Protein AF-A0A7D9L6D3-F1 (afdb_monomer)

Secondary structure (DSSP, 8-state):
--HHHHHHHHHHHHHHHHHHHHHHHHHHHHHHHHHHHHHHHHHHHHHHHHHS--------B-TTS-B-HHHHHHHHHHHHHHHHHHT--HHHHHHHHHHHHHHHHHHHHHHT-

Sequence (113 aa):
MNWRKEEHTTRESENELEKMNWRKEEHTTKRICSENELEKRKAYDERIREVEHGSFSPLVFSTAGGMGATANVVYTRIASLIAEKHGKPYSKTINWLRCRLSFSLLRSAIICL

Mean predicted aligned error: 8.06 Å

Radius of gyration: 20.48 Å; Cα contacts (8 Å, |Δi|>4): 75; chains: 1; bounding box: 58×42×46 Å

Organism: Paramuricea clavata (NCBI:txid317549)

Solvent-accessible surface area (backbone atoms only — not comparable to full-atom values): 6288 Å² total; per-residue (Å²): 146,54,67,76,59,52,55,52,53,51,53,52,52,50,53,50,52,50,53,51,50,54,51,52,52,52,56,50,52,56,50,53,30,50,51,51,37,51,52,50,43,72,72,42,36,63,60,36,38,75,73,66,72,47,87,79,78,58,70,38,70,47,78,90,56,46,65,17,74,61,27,46,54,54,51,54,52,51,24,47,55,51,11,64,75,67,78,43,62,48,72,59,38,41,49,52,53,51,54,54,48,42,53,50,43,44,52,49,63,62,70,76,112

pLDDT: mean 87.18, std 11.62, range [49.31, 97.69]

Foldseek 3Di:
DCVVVVVVVVVVVVVVVVVVVVVVVVVVLQVVQVVVQVVCCVVPQVVCCPPVVDGDQDWDADLQLDTYPSNVVVLLVVLVVVCVVVVHDSVVSSVVVSVVVNVVSPVVVVVVD

Structure (mmCIF, N/CA/C/O backbone):
data_AF-A0A7D9L6D3-F1
#
_entry.id   AF-A0A7D9L6D3-F1
#
loop_
_atom_site.group_PDB
_atom_site.id
_atom_site.type_symbol
_atom_site.label_atom_id
_atom_site.label_alt_id
_atom_site.label_comp_id
_atom_site.label_asym_id
_atom_site.label_entity_id
_atom_site.label_seq_id
_atom_site.pdbx_PDB_ins_code
_atom_site.Cartn_x
_atom_site.Cartn_y
_atom_site.Cartn_z
_atom_site.occupancy
_atom_site.B_iso_or_equiv
_atom_site.auth_seq_id
_atom_site.auth_comp_id
_atom_site.auth_asym_id
_atom_site.auth_atom_id
_atom_site.pdbx_PDB_model_num
ATOM 1 N N . MET A 1 1 ? 41.070 26.787 25.431 1.00 50.91 1 MET A N 1
ATOM 2 C CA . MET A 1 1 ? 39.717 27.023 25.987 1.00 50.91 1 MET A CA 1
ATOM 3 C C . MET A 1 1 ? 38.708 27.130 24.835 1.00 50.91 1 MET A C 1
ATOM 5 O O . MET A 1 1 ? 38.050 28.148 24.698 1.00 50.91 1 MET A O 1
ATOM 9 N N . ASN A 1 2 ? 38.641 26.104 23.968 1.00 59.19 2 ASN A N 1
ATOM 10 C CA . ASN A 1 2 ? 37.812 26.119 22.745 1.00 59.19 2 ASN A CA 1
ATOM 11 C C . ASN A 1 2 ? 37.116 24.775 22.431 1.00 59.19 2 ASN A C 1
ATOM 13 O O . ASN A 1 2 ? 36.127 24.762 21.709 1.00 59.19 2 ASN A O 1
ATOM 17 N N . TRP A 1 3 ? 37.541 23.678 23.071 1.00 49.31 3 TRP A N 1
ATOM 18 C CA . TRP A 1 3 ? 36.996 22.324 22.895 1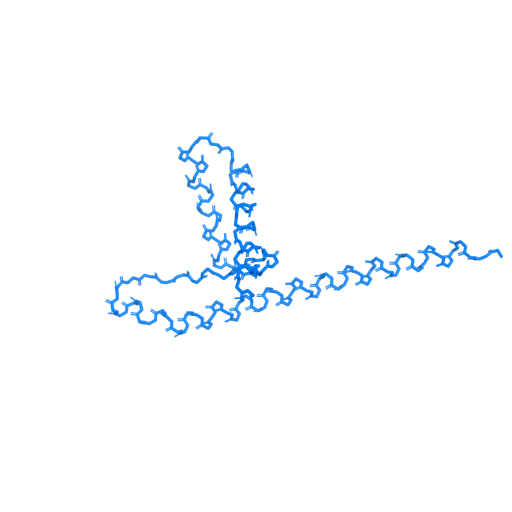.00 49.31 3 TRP A CA 1
ATOM 19 C C . TRP A 1 3 ? 35.467 22.226 23.027 1.00 49.31 3 TRP A C 1
ATOM 21 O O . TRP A 1 3 ? 34.809 21.598 22.210 1.00 49.31 3 TRP A O 1
ATOM 31 N N . ARG A 1 4 ? 34.868 22.933 23.996 1.00 55.78 4 ARG A N 1
ATOM 32 C CA . ARG A 1 4 ? 33.409 22.910 24.221 1.00 55.78 4 ARG A CA 1
ATOM 33 C C . ARG A 1 4 ? 32.599 23.605 23.112 1.00 55.78 4 ARG A C 1
ATOM 35 O O . ARG A 1 4 ? 31.430 23.282 22.934 1.00 55.78 4 ARG A O 1
ATOM 42 N N . LYS A 1 5 ? 33.186 24.565 22.383 1.00 63.50 5 LYS A N 1
ATOM 43 C CA . LYS A 1 5 ? 32.528 25.199 21.223 1.00 63.50 5 LYS A CA 1
ATOM 44 C C . LYS A 1 5 ? 32.641 24.317 19.978 1.00 63.50 5 LYS A C 1
ATOM 46 O O . LYS A 1 5 ? 31.671 24.205 19.232 1.00 63.50 5 LYS A O 1
ATOM 51 N N . GLU A 1 6 ? 33.783 23.657 19.795 1.00 61.50 6 GLU A N 1
ATOM 52 C CA . GLU A 1 6 ? 34.004 22.692 18.710 1.00 61.50 6 GLU A CA 1
ATOM 53 C C . GLU A 1 6 ? 33.057 21.487 18.832 1.00 61.50 6 GLU A C 1
ATOM 55 O O . GLU A 1 6 ? 32.380 21.175 17.860 1.00 61.50 6 GLU A O 1
ATOM 60 N N . GLU A 1 7 ? 32.880 20.914 20.030 1.00 63.12 7 GLU A N 1
ATOM 61 C CA . GLU A 1 7 ? 31.934 19.808 20.289 1.00 63.12 7 GLU A CA 1
ATOM 62 C C . GLU A 1 7 ? 30.459 20.160 20.023 1.00 63.12 7 GLU A C 1
ATOM 64 O O . GLU A 1 7 ? 29.670 19.315 19.597 1.00 63.12 7 GLU A O 1
ATOM 69 N N . HIS A 1 8 ? 30.055 21.406 20.292 1.00 58.97 8 HIS A N 1
ATOM 70 C CA . HIS A 1 8 ? 28.701 21.870 19.975 1.00 58.97 8 HIS A CA 1
ATOM 71 C C . HIS A 1 8 ? 28.500 22.005 18.465 1.00 58.97 8 HIS A C 1
ATOM 73 O O . HIS A 1 8 ? 27.473 21.585 17.941 1.00 58.97 8 HIS A O 1
ATOM 79 N N . THR A 1 9 ? 29.511 22.521 17.767 1.00 69.50 9 THR A N 1
ATOM 80 C CA . THR A 1 9 ? 29.466 22.721 16.314 1.00 69.50 9 THR A CA 1
ATOM 81 C C . THR A 1 9 ? 29.478 21.380 15.571 1.00 69.50 9 THR A C 1
ATOM 83 O O . THR A 1 9 ? 28.768 21.223 14.580 1.00 69.50 9 THR A O 1
ATOM 86 N N . THR A 1 10 ? 30.229 20.384 16.063 1.00 70.44 10 THR A N 1
ATOM 87 C CA . THR A 1 10 ? 30.240 19.024 15.496 1.00 70.44 10 THR A CA 1
ATOM 88 C C . THR A 1 10 ? 28.919 18.294 15.720 1.00 70.44 10 THR A C 1
ATOM 90 O O . THR A 1 10 ? 28.425 17.643 14.809 1.00 70.44 10 THR A O 1
ATOM 93 N N . ARG A 1 11 ? 28.283 18.449 16.889 1.00 68.88 11 ARG A N 1
ATOM 94 C CA . ARG A 1 11 ? 26.956 17.859 17.146 1.00 68.88 11 ARG A CA 1
ATOM 95 C C . ARG A 1 11 ? 25.852 18.494 16.307 1.00 68.88 11 ARG A C 1
ATOM 97 O O . ARG A 1 11 ? 24.900 17.820 15.919 1.00 68.88 11 ARG A O 1
ATOM 104 N N . GLU A 1 12 ? 25.935 19.795 16.048 1.00 76.19 12 GLU A N 1
ATOM 105 C CA . GLU A 1 12 ? 24.985 20.486 15.174 1.00 76.19 12 GLU A CA 1
ATOM 106 C C . GLU A 1 12 ? 25.145 20.038 13.718 1.00 76.19 12 GLU A C 1
ATOM 108 O O . GLU A 1 12 ? 24.145 19.739 13.066 1.00 76.19 12 GLU A O 1
ATOM 113 N N . SER A 1 13 ? 26.379 19.900 13.224 1.00 74.94 13 SER A N 1
ATOM 114 C 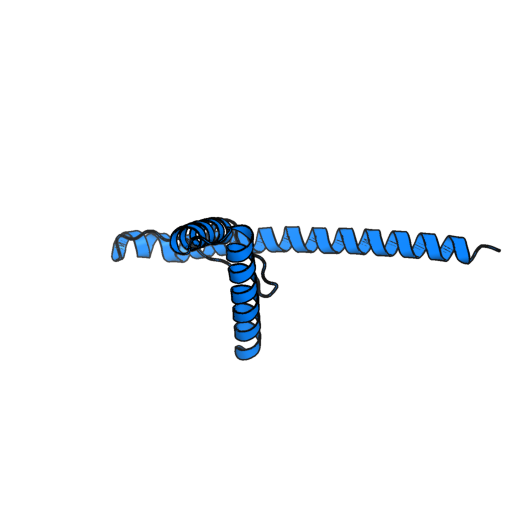CA . SER A 1 13 ? 26.620 19.414 11.862 1.00 74.94 13 SER A CA 1
ATOM 115 C C . SER A 1 13 ? 26.227 17.943 11.675 1.00 74.94 13 SER A C 1
ATOM 117 O O . SER A 1 13 ? 25.647 17.610 10.643 1.00 74.94 13 SER A O 1
ATOM 119 N N . GLU A 1 14 ? 26.452 17.080 12.670 1.00 79.75 14 GLU A N 1
ATOM 120 C CA . GLU A 1 14 ? 25.990 15.683 12.672 1.00 79.75 14 GLU A CA 1
ATOM 121 C C . GLU A 1 14 ? 24.460 15.588 12.580 1.00 79.75 14 GLU A C 1
ATOM 123 O O . GLU A 1 14 ? 23.942 14.887 11.713 1.00 79.75 14 GLU A O 1
ATOM 128 N N . ASN A 1 15 ? 23.726 16.360 13.389 1.00 83.75 15 ASN A N 1
ATOM 129 C CA . ASN A 1 15 ? 22.260 16.389 13.341 1.00 83.75 15 ASN A CA 1
ATOM 130 C C . ASN A 1 15 ? 21.721 16.886 11.988 1.00 83.75 15 ASN A C 1
ATOM 132 O O . ASN A 1 15 ? 20.708 16.384 11.497 1.00 83.75 15 ASN A O 1
ATOM 136 N N . GLU A 1 16 ? 22.361 17.885 11.374 1.00 83.69 16 GLU A N 1
ATOM 137 C CA . GLU A 1 16 ? 21.956 18.383 10.053 1.00 83.69 16 GLU A CA 1
ATOM 138 C C . GLU A 1 16 ? 22.244 17.363 8.943 1.00 83.69 16 GLU A C 1
ATOM 140 O O . GLU A 1 16 ? 21.402 17.157 8.063 1.00 83.69 16 GLU A O 1
ATOM 145 N N . LEU A 1 17 ? 23.382 16.664 9.009 1.00 80.31 17 LEU A N 1
ATOM 146 C CA . LEU A 1 17 ? 23.703 15.562 8.099 1.00 80.31 17 LEU A CA 1
ATOM 147 C C . LEU A 1 17 ? 22.708 14.409 8.243 1.00 80.31 17 LEU A C 1
ATOM 149 O O . LEU A 1 17 ? 22.208 13.913 7.233 1.00 80.31 17 LEU A O 1
ATOM 153 N N . GLU A 1 18 ? 22.357 14.021 9.470 1.00 79.31 18 GLU A N 1
ATOM 154 C CA . GLU A 1 18 ? 21.331 13.008 9.721 1.00 79.31 18 GLU A CA 1
ATOM 155 C C . GLU A 1 18 ? 19.982 13.432 9.135 1.00 79.31 18 GLU A C 1
ATOM 157 O O . GLU A 1 18 ? 19.372 12.669 8.384 1.00 79.31 18 GLU A O 1
ATOM 162 N N . LYS A 1 19 ? 19.531 14.670 9.383 1.00 79.62 19 LYS A N 1
ATOM 163 C CA . LYS A 1 19 ? 18.289 15.204 8.794 1.00 79.62 19 LYS A CA 1
ATOM 164 C C . LYS A 1 19 ? 18.315 15.183 7.265 1.00 79.62 19 LYS A C 1
ATOM 166 O O . LYS A 1 19 ? 17.302 14.853 6.642 1.00 79.62 19 LYS A O 1
ATOM 171 N N . MET A 1 20 ? 19.443 15.540 6.649 1.00 75.38 20 MET A N 1
ATOM 172 C CA . MET A 1 20 ? 19.614 15.474 5.195 1.00 75.38 20 MET A CA 1
ATOM 173 C C . MET A 1 20 ? 19.549 14.034 4.681 1.00 75.38 20 MET A C 1
ATOM 175 O O . MET A 1 20 ? 18.911 13.785 3.655 1.00 75.38 20 MET A O 1
ATOM 179 N N . ASN A 1 21 ? 20.160 13.088 5.395 1.00 83.75 21 ASN A N 1
ATOM 180 C CA . ASN A 1 21 ? 20.189 11.684 5.003 1.00 83.75 21 ASN A CA 1
ATOM 181 C C . ASN A 1 21 ? 18.794 11.048 5.100 1.00 83.75 21 ASN A C 1
ATOM 183 O O . ASN A 1 21 ? 18.318 10.465 4.126 1.00 83.75 21 ASN A O 1
ATOM 187 N N . TRP A 1 22 ? 18.080 11.288 6.205 1.00 73.88 22 TRP A N 1
ATOM 188 C CA . TRP A 1 22 ? 16.683 10.879 6.379 1.00 73.88 22 TRP A CA 1
ATOM 189 C C . TRP A 1 22 ? 15.772 11.450 5.288 1.00 73.88 22 TRP A C 1
ATOM 191 O O . TRP A 1 22 ? 14.973 10.727 4.691 1.00 73.88 22 TRP A O 1
ATOM 201 N N . ARG A 1 23 ? 15.918 12.743 4.961 1.00 73.75 23 ARG A N 1
ATOM 202 C CA . ARG A 1 23 ? 15.142 13.378 3.884 1.00 73.75 23 ARG A CA 1
ATOM 203 C C . ARG A 1 23 ? 15.426 12.719 2.534 1.00 73.75 23 ARG A C 1
ATOM 205 O O . ARG A 1 23 ? 14.499 12.450 1.770 1.00 73.75 23 ARG A O 1
ATOM 212 N N . LYS A 1 24 ? 16.694 12.437 2.230 1.00 73.31 24 LYS A N 1
ATOM 213 C CA . LYS A 1 24 ? 17.093 11.758 0.991 1.00 73.31 24 LYS A CA 1
ATOM 214 C C . LYS A 1 24 ? 16.491 10.353 0.907 1.00 73.31 24 LYS A C 1
ATOM 216 O O . LYS A 1 24 ? 15.972 9.981 -0.147 1.00 73.31 24 LYS A O 1
ATOM 221 N N . GLU A 1 25 ? 16.496 9.601 2.002 1.00 71.88 25 GLU A N 1
ATOM 222 C CA . GLU A 1 25 ? 15.915 8.258 2.079 1.00 71.88 25 GLU A CA 1
ATOM 223 C C . GLU A 1 25 ? 14.387 8.264 1.896 1.00 71.88 25 GLU A C 1
ATOM 225 O O . GLU A 1 25 ? 13.843 7.453 1.138 1.00 71.88 25 GLU A O 1
ATOM 230 N N . GLU A 1 26 ? 13.687 9.245 2.476 1.00 72.25 26 GLU A N 1
ATOM 231 C CA . GLU A 1 26 ? 12.241 9.417 2.291 1.00 72.25 26 GLU A CA 1
ATOM 232 C C . GLU A 1 26 ? 11.882 9.708 0.823 1.00 72.25 26 GLU A C 1
ATOM 234 O O . GLU A 1 26 ? 10.988 9.073 0.251 1.00 72.25 26 GLU A O 1
ATOM 239 N N . HIS A 1 27 ? 12.598 10.639 0.182 1.00 76.56 27 HIS A N 1
ATOM 240 C CA . HIS A 1 27 ? 12.403 10.957 -1.237 1.00 76.56 27 HIS A CA 1
ATOM 241 C C . HIS A 1 27 ? 12.677 9.750 -2.137 1.00 76.56 27 HIS A C 1
ATOM 243 O O . HIS A 1 27 ? 11.928 9.495 -3.084 1.00 76.56 27 HIS A O 1
ATOM 249 N N . THR A 1 28 ? 13.719 8.985 -1.819 1.00 81.50 28 THR A N 1
ATOM 250 C CA . THR A 1 28 ? 14.087 7.782 -2.570 1.00 81.50 28 THR A CA 1
ATOM 251 C C . THR A 1 28 ? 13.000 6.713 -2.441 1.00 81.50 28 THR A C 1
ATOM 253 O O . THR A 1 28 ? 12.572 6.149 -3.447 1.00 81.50 28 THR A O 1
ATOM 256 N N . THR A 1 29 ? 12.462 6.512 -1.235 1.00 82.81 29 THR A N 1
ATOM 257 C CA . THR A 1 29 ? 11.389 5.541 -0.967 1.00 82.81 29 THR A CA 1
ATOM 258 C C . THR A 1 29 ? 10.104 5.881 -1.719 1.00 82.81 29 THR A C 1
ATOM 260 O O . THR A 1 29 ? 9.502 5.004 -2.340 1.00 82.81 29 THR A O 1
ATOM 263 N N . LYS A 1 30 ? 9.690 7.157 -1.718 1.00 86.31 30 LYS A N 1
ATOM 264 C CA . LYS A 1 30 ? 8.513 7.611 -2.482 1.00 86.31 30 LYS A CA 1
ATOM 265 C C . LYS A 1 30 ? 8.674 7.337 -3.976 1.00 86.31 30 LYS A C 1
ATOM 267 O O . LYS A 1 30 ? 7.728 6.886 -4.621 1.00 86.31 30 LYS A O 1
ATOM 272 N N . ARG A 1 31 ? 9.874 7.581 -4.512 1.00 89.94 31 ARG A N 1
ATOM 273 C CA . ARG A 1 31 ? 10.194 7.367 -5.927 1.00 89.94 31 ARG A CA 1
ATOM 274 C C . ARG A 1 31 ? 10.107 5.887 -6.306 1.00 89.94 31 ARG A C 1
ATOM 276 O O . ARG A 1 31 ? 9.350 5.559 -7.212 1.00 89.94 31 ARG A O 1
ATOM 283 N N . ILE A 1 32 ? 10.771 5.013 -5.544 1.00 92.44 32 ILE A N 1
ATOM 284 C CA . ILE A 1 32 ? 10.743 3.552 -5.747 1.00 92.44 32 ILE A CA 1
ATOM 285 C C . ILE A 1 32 ? 9.308 3.024 -5.689 1.00 92.44 32 ILE A C 1
ATOM 287 O O . ILE A 1 32 ? 8.887 2.220 -6.516 1.00 92.44 32 ILE A O 1
ATOM 291 N N . CYS A 1 33 ? 8.528 3.489 -4.713 1.00 92.81 33 CYS A N 1
ATOM 292 C CA . CYS A 1 33 ? 7.159 3.027 -4.555 1.00 92.81 33 CYS A CA 1
ATOM 293 C C . CYS A 1 33 ? 6.274 3.419 -5.749 1.00 92.81 33 CYS A C 1
ATOM 295 O O . CYS A 1 33 ? 5.497 2.601 -6.236 1.00 92.81 33 CYS A O 1
ATOM 297 N N . SER A 1 34 ? 6.439 4.642 -6.261 1.00 93.50 34 SER A N 1
ATOM 298 C CA . SER A 1 34 ? 5.749 5.124 -7.463 1.00 93.50 34 SER A CA 1
ATOM 299 C C . SER A 1 34 ? 6.125 4.318 -8.713 1.00 93.50 34 SER A C 1
ATOM 301 O O . SER A 1 34 ? 5.252 3.915 -9.484 1.00 93.50 34 SER A O 1
ATOM 303 N N . GLU A 1 35 ? 7.417 4.031 -8.892 1.00 95.06 35 GLU A N 1
ATOM 304 C CA . GLU A 1 35 ? 7.920 3.205 -9.996 1.00 95.06 35 GLU A CA 1
ATOM 305 C C . GLU A 1 35 ? 7.315 1.795 -9.947 1.00 95.06 35 GLU A C 1
ATOM 307 O O . GLU A 1 35 ? 6.744 1.335 -10.937 1.00 95.06 35 GLU A O 1
ATOM 312 N N . ASN A 1 36 ? 7.321 1.162 -8.771 1.00 95.31 36 ASN A N 1
ATOM 313 C CA . ASN A 1 36 ? 6.728 -0.158 -8.557 1.00 95.31 36 ASN A CA 1
ATOM 314 C C . ASN A 1 36 ? 5.202 -0.166 -8.763 1.00 95.31 36 ASN A C 1
ATOM 316 O O . ASN A 1 36 ? 4.653 -1.139 -9.280 1.00 95.31 36 ASN A O 1
ATOM 320 N N . GLU A 1 37 ? 4.486 0.890 -8.357 1.00 95.81 37 GLU A N 1
ATOM 321 C CA . GLU A 1 37 ? 3.047 1.019 -8.631 1.00 95.81 37 GLU A CA 1
ATOM 322 C C . GLU A 1 37 ? 2.777 1.091 -10.141 1.00 95.81 37 GLU A C 1
ATOM 324 O O . GLU A 1 37 ? 1.829 0.474 -10.632 1.00 95.81 37 GLU A O 1
ATOM 329 N N . LEU A 1 38 ? 3.596 1.834 -10.892 1.00 95.88 38 LEU A N 1
ATOM 330 C CA . LEU A 1 38 ? 3.466 1.946 -12.343 1.00 95.88 38 LEU A CA 1
ATOM 331 C C . LEU A 1 38 ? 3.788 0.625 -13.047 1.00 95.88 38 LEU A C 1
ATOM 333 O O . LEU A 1 38 ? 3.041 0.218 -13.934 1.00 95.88 38 LEU A O 1
ATOM 337 N N . GLU A 1 39 ? 4.865 -0.047 -12.648 1.00 96.94 39 GLU A N 1
ATOM 338 C CA . GLU A 1 39 ? 5.262 -1.343 -13.199 1.00 96.94 39 GLU A CA 1
ATOM 339 C C . GLU A 1 39 ? 4.161 -2.390 -12.997 1.00 96.94 39 GLU A C 1
ATOM 341 O O . GLU A 1 39 ? 3.721 -3.025 -13.956 1.00 96.94 39 GLU A O 1
ATOM 346 N N . LYS A 1 40 ? 3.630 -2.506 -11.773 1.00 96.19 40 LYS A N 1
ATOM 347 C CA . LYS A 1 40 ? 2.529 -3.434 -11.473 1.00 96.19 40 LYS A CA 1
ATOM 348 C C . LYS A 1 40 ? 1.277 -3.104 -12.278 1.00 96.19 40 LYS A C 1
ATOM 350 O O . LYS A 1 40 ? 0.616 -4.007 -12.772 1.00 96.19 40 LYS A O 1
ATOM 355 N N . ARG A 1 41 ? 0.945 -1.824 -12.440 1.00 96.00 41 ARG A N 1
ATOM 356 C CA . ARG A 1 41 ? -0.205 -1.418 -13.256 1.00 96.00 41 ARG A CA 1
ATOM 357 C C . ARG A 1 41 ? -0.021 -1.832 -14.714 1.00 96.00 41 ARG A C 1
ATOM 359 O O . ARG A 1 41 ? -0.905 -2.464 -15.267 1.00 96.00 41 ARG A O 1
ATOM 366 N N . LYS A 1 42 ? 1.148 -1.572 -15.304 1.00 96.50 42 LYS A N 1
ATOM 367 C CA . LYS A 1 42 ? 1.459 -2.004 -16.677 1.00 96.50 42 LYS A CA 1
ATOM 368 C C . LYS A 1 42 ? 1.378 -3.523 -16.845 1.00 96.50 42 LYS A C 1
ATOM 370 O O . LYS A 1 42 ? 0.929 -3.982 -17.884 1.00 96.50 42 LYS A O 1
ATOM 375 N N . ALA A 1 43 ? 1.801 -4.284 -15.837 1.00 96.38 43 ALA A N 1
ATOM 376 C CA . ALA A 1 43 ? 1.811 -5.742 -15.895 1.00 96.38 43 ALA A CA 1
ATOM 377 C C . ALA A 1 43 ? 0.421 -6.380 -15.722 1.00 96.38 43 ALA A C 1
ATOM 379 O O . ALA A 1 43 ? 0.141 -7.399 -16.348 1.00 96.38 43 ALA A O 1
ATOM 380 N N . TYR A 1 44 ? -0.433 -5.821 -14.857 1.00 96.56 44 TYR A N 1
ATOM 381 C CA . TYR A 1 44 ? -1.652 -6.509 -14.409 1.00 96.56 44 TYR A CA 1
ATOM 382 C C . TYR A 1 44 ? -2.962 -5.831 -14.818 1.00 96.56 44 TYR A C 1
ATOM 384 O O . TYR A 1 44 ? -3.969 -6.525 -14.936 1.00 96.56 44 TYR A O 1
ATOM 392 N N . ASP A 1 45 ? -2.977 -4.514 -15.032 1.00 95.81 45 ASP A N 1
ATOM 393 C CA . ASP A 1 45 ? -4.221 -3.745 -15.181 1.00 95.81 45 ASP A CA 1
ATOM 394 C C . ASP A 1 45 ? -5.020 -4.168 -16.421 1.00 95.81 45 ASP A C 1
ATOM 396 O O . ASP A 1 45 ? -6.207 -4.466 -16.313 1.00 95.81 45 ASP A O 1
ATOM 400 N N . GLU A 1 46 ? -4.356 -4.308 -17.575 1.00 96.62 46 GLU A N 1
ATOM 401 C CA . GLU A 1 46 ? -4.998 -4.760 -18.817 1.00 96.62 46 GLU A CA 1
ATOM 402 C C . GLU A 1 46 ? -5.613 -6.153 -18.650 1.00 96.62 46 GLU A C 1
ATOM 404 O O . GLU A 1 46 ? -6.807 -6.343 -18.867 1.00 96.62 46 GLU A O 1
ATOM 409 N N . ARG A 1 47 ? -4.830 -7.127 -18.176 1.00 97.19 47 ARG A N 1
ATOM 410 C CA . ARG A 1 47 ? -5.299 -8.507 -18.004 1.00 97.19 47 ARG A CA 1
ATOM 411 C C . ARG A 1 47 ? -6.470 -8.601 -17.022 1.00 97.19 47 ARG A C 1
ATOM 413 O O . ARG A 1 47 ? -7.397 -9.367 -17.265 1.00 97.19 47 ARG A O 1
ATOM 420 N N . ILE A 1 48 ? -6.441 -7.851 -15.919 1.00 97.06 48 ILE A N 1
ATOM 421 C CA . ILE A 1 48 ? -7.537 -7.839 -14.935 1.00 97.06 48 ILE A CA 1
ATOM 422 C C . ILE A 1 48 ? -8.797 -7.216 -15.545 1.00 97.06 48 ILE A C 1
ATOM 424 O O . ILE A 1 48 ? -9.895 -7.742 -15.366 1.00 97.06 48 ILE A O 1
ATOM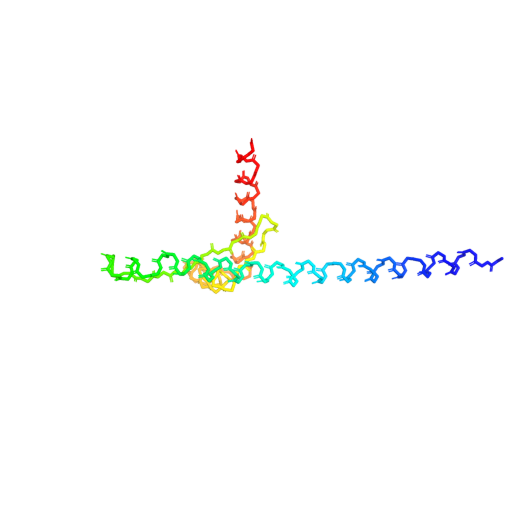 428 N N . ARG A 1 49 ? -8.651 -6.132 -16.310 1.00 96.81 49 ARG A N 1
ATOM 429 C CA . ARG A 1 49 ? -9.782 -5.461 -16.952 1.00 96.81 49 ARG A CA 1
ATOM 430 C C . ARG A 1 49 ? -10.430 -6.318 -18.042 1.00 96.81 49 ARG A C 1
ATOM 432 O O . ARG A 1 49 ? -11.655 -6.408 -18.092 1.00 96.81 49 ARG A O 1
ATOM 439 N N . GLU A 1 50 ? -9.629 -6.950 -18.896 1.00 97.12 50 GLU A N 1
ATOM 440 C CA . GLU A 1 50 ? -10.140 -7.704 -20.047 1.00 97.12 50 GLU A CA 1
ATOM 441 C C . GLU A 1 50 ? -10.657 -9.099 -19.671 1.00 97.12 50 GLU A C 1
ATOM 443 O O . GLU A 1 50 ? -11.649 -9.550 -20.235 1.00 97.12 50 GLU A O 1
ATOM 448 N N . VAL A 1 51 ? -10.011 -9.787 -18.722 1.00 96.88 51 VAL A N 1
ATOM 449 C CA . VAL A 1 51 ? -10.354 -11.182 -18.379 1.00 96.88 51 VAL A CA 1
ATOM 450 C C . VAL A 1 51 ? -11.294 -11.269 -17.182 1.00 96.88 51 VAL A C 1
ATOM 452 O O . VAL A 1 51 ? -12.222 -12.072 -17.181 1.00 96.88 51 VAL A O 1
ATOM 455 N N . GLU A 1 52 ? -11.047 -10.477 -16.139 1.00 96.69 52 GLU A N 1
ATOM 456 C CA . GLU A 1 52 ? -11.808 -10.551 -14.882 1.00 96.69 52 GLU A CA 1
ATOM 457 C C . GLU A 1 52 ? -12.903 -9.485 -14.803 1.00 96.69 52 GLU A C 1
ATOM 459 O O . GLU A 1 52 ? -13.716 -9.513 -13.880 1.00 96.69 52 GLU A O 1
ATOM 464 N N . HIS A 1 53 ? -12.916 -8.538 -15.750 1.00 95.56 53 HIS A N 1
ATOM 465 C CA . HIS A 1 53 ? -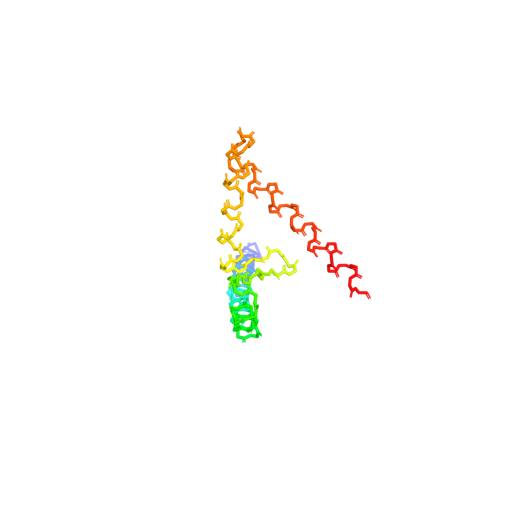13.795 -7.367 -15.742 1.00 95.56 53 HIS A CA 1
ATOM 466 C C . HIS A 1 53 ? -13.744 -6.602 -14.409 1.00 95.56 53 HIS A C 1
ATOM 468 O O . HIS A 1 53 ? -14.743 -6.060 -13.933 1.00 95.56 53 HIS A O 1
ATOM 474 N N . GLY A 1 54 ? -12.556 -6.581 -13.795 1.00 95.12 54 GLY A N 1
ATOM 475 C CA . GLY A 1 54 ? -12.293 -5.967 -12.499 1.00 95.12 54 GLY A CA 1
ATOM 476 C C . GLY A 1 54 ? -11.512 -4.658 -12.597 1.00 95.12 54 GLY A C 1
ATOM 477 O O . GLY A 1 54 ? -11.089 -4.231 -13.671 1.00 95.12 54 GLY A O 1
ATOM 478 N N . SER A 1 55 ? -11.290 -4.027 -11.442 1.00 93.38 55 SER A N 1
ATOM 479 C CA . SER A 1 55 ? -10.367 -2.900 -11.294 1.00 93.38 55 SER A CA 1
ATOM 480 C C . SER A 1 55 ? -9.139 -3.315 -10.490 1.00 93.38 55 SER A C 1
ATO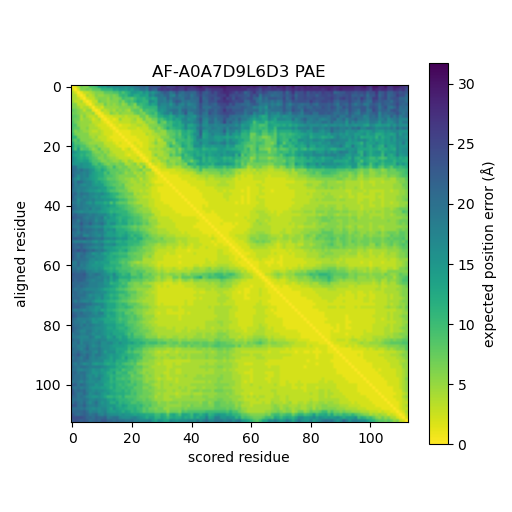M 482 O O . SER A 1 55 ? -9.237 -4.069 -9.519 1.00 93.38 55 SER A O 1
ATOM 484 N N . PHE A 1 56 ? -7.970 -2.812 -10.884 1.00 94.31 56 PHE A N 1
ATOM 485 C CA . PHE A 1 56 ? -6.718 -3.090 -10.195 1.00 94.31 56 PHE A CA 1
ATOM 486 C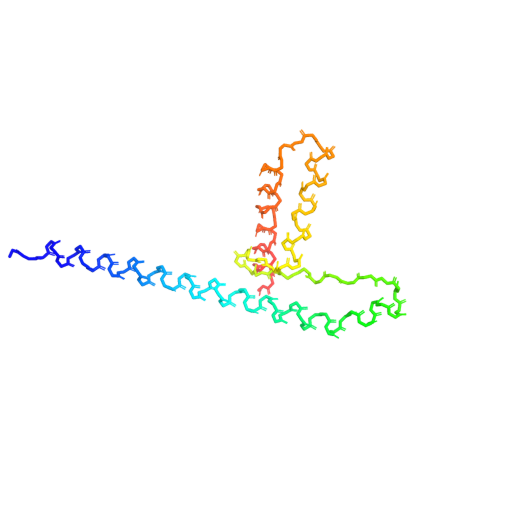 C . PHE A 1 56 ? -6.201 -1.849 -9.466 1.00 94.31 56 PHE A C 1
ATOM 488 O O . PHE A 1 56 ? -6.234 -0.728 -9.967 1.00 94.31 56 PHE A O 1
ATOM 495 N N . SER A 1 57 ? -5.722 -2.038 -8.240 1.00 93.75 57 SER A N 1
ATOM 496 C CA . SER A 1 57 ? -5.121 -0.976 -7.430 1.00 93.75 57 SER A CA 1
ATOM 497 C C . SER A 1 57 ? -3.886 -1.534 -6.724 1.00 93.75 57 SER A C 1
ATOM 499 O O . SER A 1 57 ? -4.029 -2.291 -5.761 1.00 93.75 57 SER A O 1
ATOM 501 N N . PRO A 1 58 ? -2.666 -1.219 -7.199 1.00 94.25 58 PRO A N 1
ATOM 502 C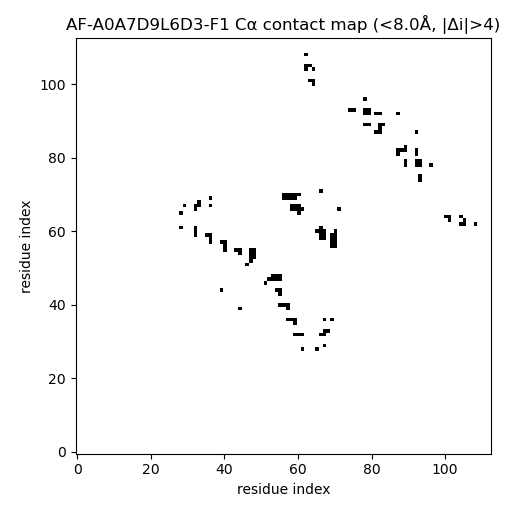 CA . PRO A 1 58 ? -1.450 -1.808 -6.658 1.00 94.25 58 PRO A CA 1
ATOM 503 C C . PRO A 1 58 ? -1.182 -1.294 -5.241 1.00 94.25 58 PRO A C 1
ATOM 505 O O . PRO A 1 58 ? -0.975 -0.102 -5.020 1.00 94.25 58 PRO A O 1
ATOM 508 N N . LEU A 1 59 ? -1.145 -2.209 -4.272 1.00 93.81 59 LEU A N 1
ATOM 509 C CA . LEU A 1 59 ? -0.756 -1.904 -2.898 1.00 93.81 59 LEU A CA 1
ATOM 510 C C . LEU A 1 59 ? 0.738 -2.186 -2.728 1.00 93.81 59 LEU A C 1
ATOM 512 O O . LEU A 1 59 ? 1.145 -3.333 -2.548 1.00 93.81 59 LEU A O 1
ATOM 516 N N . VAL A 1 60 ? 1.560 -1.142 -2.831 1.00 93.88 60 VAL A N 1
ATOM 517 C CA . VAL A 1 60 ? 3.017 -1.255 -2.687 1.00 93.88 60 VAL A CA 1
ATOM 518 C C . VAL A 1 60 ? 3.451 -0.793 -1.299 1.00 93.88 60 VAL A C 1
ATOM 520 O O . VAL A 1 60 ? 3.074 0.286 -0.834 1.00 93.88 60 VAL A O 1
ATOM 523 N N . PHE A 1 61 ? 4.271 -1.625 -0.658 1.00 90.38 61 PHE A N 1
ATOM 524 C CA . PHE A 1 61 ? 4.838 -1.394 0.663 1.00 90.38 61 PHE A CA 1
ATOM 525 C C . PHE A 1 61 ? 6.353 -1.594 0.635 1.00 90.38 61 PHE A C 1
ATOM 527 O O . PHE A 1 61 ? 6.855 -2.489 -0.042 1.00 90.38 61 PHE A O 1
ATOM 534 N N . SER A 1 62 ? 7.067 -0.768 1.393 1.00 86.62 62 SER A N 1
ATOM 535 C CA . SER A 1 62 ? 8.484 -0.951 1.701 1.00 86.62 62 SER A CA 1
ATOM 536 C C . SER A 1 62 ? 8.641 -1.835 2.941 1.00 86.62 62 SER A C 1
ATOM 538 O O . SER A 1 62 ? 7.792 -1.821 3.835 1.00 86.62 62 SER A O 1
ATOM 540 N N . THR A 1 63 ? 9.750 -2.567 3.030 1.00 79.56 63 THR A N 1
ATOM 541 C CA . THR A 1 63 ? 10.114 -3.387 4.198 1.00 79.56 63 THR A CA 1
ATOM 542 C C . THR A 1 63 ? 10.259 -2.557 5.476 1.00 79.56 63 THR A C 1
ATOM 544 O O . THR A 1 63 ? 9.956 -3.049 6.559 1.00 79.56 63 THR A O 1
ATOM 547 N N . ALA A 1 64 ? 10.615 -1.274 5.352 1.00 77.25 64 ALA A N 1
ATOM 548 C CA . ALA A 1 64 ? 10.674 -0.320 6.461 1.00 77.25 64 ALA A CA 1
ATOM 549 C C . ALA A 1 64 ? 9.293 0.240 6.878 1.00 77.25 64 ALA A C 1
ATOM 551 O O . ALA A 1 64 ? 9.204 1.107 7.743 1.00 77.25 64 ALA A O 1
ATOM 552 N N . GLY A 1 65 ? 8.196 -0.221 6.262 1.00 76.56 65 GLY A N 1
ATOM 553 C CA . GLY A 1 65 ? 6.831 0.224 6.572 1.00 76.56 65 GLY A CA 1
ATOM 554 C C . GLY A 1 65 ? 6.350 1.446 5.780 1.00 76.56 65 GLY A C 1
ATOM 555 O O . GLY A 1 65 ? 5.250 1.940 6.032 1.00 76.56 65 GLY A O 1
ATOM 556 N N . GLY A 1 66 ? 7.133 1.923 4.807 1.00 85.44 66 GLY A N 1
ATOM 557 C CA . GLY A 1 66 ? 6.689 2.941 3.851 1.00 85.44 66 GLY A CA 1
ATOM 558 C C . GLY A 1 66 ? 5.560 2.427 2.950 1.00 85.44 66 GLY A C 1
ATOM 559 O O . GLY A 1 66 ? 5.528 1.246 2.609 1.00 85.44 66 GLY A O 1
ATOM 560 N N . MET A 1 67 ? 4.638 3.305 2.549 1.00 90.50 67 MET A N 1
ATOM 561 C CA . MET A 1 67 ? 3.496 2.960 1.689 1.00 90.50 67 MET A CA 1
ATOM 562 C C . MET A 1 67 ? 3.492 3.803 0.417 1.00 90.50 67 MET A C 1
ATOM 564 O O . MET A 1 67 ? 3.874 4.973 0.438 1.00 90.50 67 MET A O 1
ATOM 568 N N . GLY A 1 68 ? 3.018 3.212 -0.675 1.00 92.88 68 GLY A N 1
ATOM 569 C CA . GLY A 1 68 ? 2.719 3.929 -1.912 1.00 92.88 68 GLY A CA 1
ATOM 570 C C . GLY A 1 68 ? 1.506 4.838 -1.804 1.00 92.88 68 GLY A C 1
ATOM 571 O O . GLY A 1 68 ? 0.745 4.781 -0.834 1.00 92.88 68 GLY A O 1
ATOM 572 N N . ALA A 1 69 ? 1.323 5.695 -2.806 1.00 93.12 69 ALA A N 1
ATOM 573 C CA . ALA A 1 69 ? 0.211 6.637 -2.842 1.00 93.12 69 ALA A CA 1
ATOM 574 C C . ALA A 1 69 ? -1.130 5.8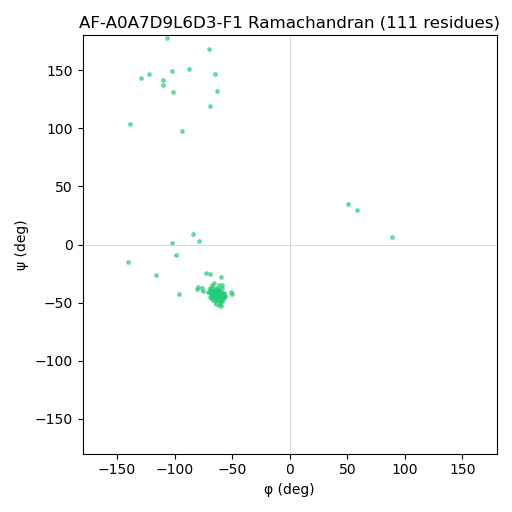94 -2.894 1.00 93.12 69 ALA A C 1
ATOM 576 O O . ALA A 1 69 ? -2.026 6.175 -2.093 1.00 93.12 69 ALA A O 1
ATOM 577 N N . THR A 1 70 ? -1.233 4.895 -3.773 1.00 94.38 70 THR A N 1
ATOM 578 C CA . THR A 1 70 ? -2.436 4.069 -3.918 1.00 94.38 70 THR A CA 1
ATOM 579 C C . THR A 1 70 ? -2.690 3.280 -2.635 1.00 94.38 70 THR A C 1
ATOM 581 O O . THR A 1 70 ? -3.802 3.286 -2.099 1.00 94.38 70 THR A O 1
ATOM 584 N N . ALA A 1 71 ? -1.632 2.682 -2.076 1.00 93.56 71 ALA A N 1
ATOM 585 C CA . ALA A 1 71 ? -1.705 1.952 -0.816 1.00 93.56 71 ALA A CA 1
ATOM 586 C C . ALA A 1 71 ? -2.213 2.829 0.338 1.00 93.56 71 ALA A C 1
ATOM 588 O O . ALA A 1 71 ? -3.106 2.410 1.070 1.00 93.56 71 ALA A O 1
ATOM 589 N N . ASN A 1 72 ? -1.711 4.060 0.475 1.00 93.44 72 ASN A N 1
ATOM 590 C CA . ASN A 1 72 ? -2.111 4.983 1.536 1.00 93.44 72 ASN A CA 1
ATOM 591 C C . ASN A 1 72 ? -3.586 5.414 1.424 1.00 93.44 72 ASN A C 1
ATOM 593 O O . ASN A 1 72 ? -4.291 5.479 2.435 1.00 93.44 72 ASN A O 1
ATOM 597 N N . VAL A 1 73 ? -4.090 5.661 0.210 1.00 94.69 73 VAL A N 1
ATOM 598 C CA . VAL A 1 73 ? -5.513 5.987 -0.009 1.00 94.69 73 VAL A CA 1
ATOM 599 C C . VAL A 1 73 ? -6.405 4.816 0.400 1.00 94.69 73 VAL A C 1
ATOM 601 O O . VAL A 1 73 ? -7.355 4.993 1.164 1.00 94.69 73 VAL A O 1
ATOM 604 N N . VAL A 1 74 ? -6.065 3.600 -0.028 1.00 93.62 74 VAL A N 1
ATOM 605 C CA . VAL A 1 74 ? -6.807 2.393 0.361 1.00 93.62 74 VAL A CA 1
ATOM 606 C C . VAL A 1 74 ? -6.761 2.196 1.878 1.00 93.62 74 VAL A C 1
ATOM 608 O O . VAL A 1 74 ? -7.786 1.918 2.500 1.00 93.62 74 VAL A O 1
ATOM 611 N N . TYR A 1 75 ? -5.605 2.427 2.500 1.00 92.62 75 TYR A N 1
ATOM 612 C CA . TYR A 1 75 ? -5.432 2.275 3.942 1.00 92.62 75 TYR A CA 1
ATOM 613 C C . TYR A 1 75 ? -6.291 3.237 4.757 1.00 92.62 75 TYR A C 1
ATOM 615 O O . TYR A 1 75 ? -6.947 2.830 5.718 1.00 92.62 75 TYR A O 1
ATOM 623 N N . THR A 1 76 ? -6.306 4.513 4.371 1.00 94.50 76 THR A N 1
ATOM 624 C CA . THR A 1 76 ? -7.130 5.526 5.044 1.00 94.50 76 THR A CA 1
ATOM 625 C C . THR A 1 76 ? -8.612 5.206 4.881 1.00 94.50 76 THR A C 1
ATOM 627 O O . THR A 1 76 ? -9.354 5.250 5.862 1.00 94.50 76 THR A O 1
ATOM 630 N N . ARG A 1 77 ? -9.042 4.770 3.689 1.00 96.00 77 ARG A N 1
ATOM 631 C CA . ARG A 1 77 ? -10.428 4.352 3.451 1.00 96.00 77 ARG A CA 1
ATOM 632 C C . ARG A 1 77 ? -10.831 3.153 4.310 1.00 96.00 77 ARG A C 1
ATOM 634 O O . ARG A 1 77 ? -11.879 3.206 4.950 1.00 96.00 77 ARG A O 1
ATOM 641 N N . ILE A 1 78 ? -10.007 2.106 4.362 1.00 95.38 78 ILE A N 1
ATOM 642 C CA . ILE A 1 78 ? -10.264 0.917 5.189 1.00 95.38 78 ILE A CA 1
ATOM 643 C C . ILE A 1 78 ? -10.341 1.299 6.668 1.00 95.38 78 ILE A C 1
ATOM 645 O O . ILE A 1 78 ? -11.267 0.885 7.363 1.00 95.38 78 ILE A O 1
ATOM 649 N N . ALA A 1 79 ? -9.410 2.120 7.157 1.00 96.62 79 ALA A N 1
ATOM 650 C CA . ALA A 1 79 ? -9.421 2.557 8.547 1.00 96.62 79 ALA A CA 1
ATOM 651 C C . ALA A 1 79 ? -10.683 3.358 8.898 1.00 96.62 79 ALA A C 1
ATOM 653 O O . ALA A 1 79 ? -11.239 3.147 9.975 1.00 96.62 79 ALA A O 1
ATOM 654 N N . SER A 1 80 ? -11.167 4.216 7.995 1.00 97.38 80 SER A N 1
ATOM 655 C CA . SER A 1 80 ? -12.431 4.939 8.177 1.00 97.38 80 SER A CA 1
ATOM 656 C C . SER A 1 80 ? -13.628 3.991 8.249 1.00 97.38 80 SER A C 1
ATOM 658 O O . SER A 1 80 ? -14.414 4.089 9.186 1.00 97.38 80 SER A O 1
ATOM 660 N N . LEU A 1 81 ? -13.723 3.024 7.331 1.00 97.56 81 LEU A N 1
ATOM 661 C CA . LEU A 1 81 ? -14.814 2.041 7.314 1.00 97.56 81 LEU A CA 1
ATOM 662 C C . LEU A 1 81 ? -14.827 1.164 8.576 1.00 97.56 81 LEU A C 1
ATOM 664 O O . LEU A 1 81 ? -15.883 0.880 9.134 1.00 97.56 81 LEU A O 1
ATOM 668 N N . ILE A 1 82 ? -13.653 0.745 9.057 1.00 96.81 82 ILE A N 1
ATOM 669 C CA . ILE A 1 82 ? -13.531 -0.034 10.298 1.00 96.81 82 ILE A CA 1
ATOM 670 C C . ILE A 1 82 ? -13.895 0.829 11.512 1.00 96.81 82 ILE A C 1
ATOM 672 O O . ILE A 1 82 ? -14.581 0.356 12.416 1.00 96.81 82 ILE A O 1
ATOM 676 N N . ALA A 1 83 ? -13.436 2.082 11.552 1.00 97.69 83 ALA A N 1
ATOM 677 C CA . ALA A 1 83 ? -13.735 3.002 12.645 1.00 97.69 83 ALA A CA 1
ATOM 678 C C . ALA A 1 83 ? -15.247 3.225 12.783 1.00 97.69 83 ALA A C 1
ATOM 680 O O . ALA A 1 83 ? -15.780 3.082 13.883 1.00 97.69 83 ALA A O 1
ATOM 681 N N . GLU A 1 84 ? -15.924 3.471 11.660 1.00 97.25 84 GLU A N 1
ATOM 682 C CA . GLU A 1 84 ? -17.378 3.615 11.578 1.00 97.25 84 GLU A CA 1
ATOM 683 C C . GLU A 1 84 ? -18.094 2.330 12.014 1.00 97.25 84 GLU A C 1
ATOM 685 O O . GLU A 1 84 ? -18.900 2.357 12.942 1.00 97.25 84 GLU A O 1
ATOM 690 N N . LYS A 1 85 ? -17.723 1.180 11.435 1.00 97.56 85 LYS A N 1
ATOM 691 C CA . LYS A 1 85 ? -18.346 -0.119 11.738 1.00 97.56 85 LYS A CA 1
ATOM 692 C C . LYS A 1 85 ? -18.253 -0.512 13.215 1.00 97.56 85 LYS A C 1
ATOM 694 O O . LYS A 1 85 ? -19.146 -1.175 13.732 1.00 97.56 85 LYS A O 1
ATOM 699 N N . HIS A 1 86 ? -17.159 -0.157 13.886 1.00 95.75 86 HIS A N 1
ATOM 700 C CA . HIS A 1 86 ? -16.910 -0.540 15.277 1.00 95.75 86 HIS A CA 1
ATOM 701 C C . HIS A 1 86 ? -17.173 0.582 16.289 1.00 95.75 86 HIS A C 1
ATOM 703 O O . HIS A 1 86 ? -16.929 0.369 17.477 1.00 95.75 86 HIS A O 1
ATOM 709 N N . GLY A 1 87 ? -17.611 1.768 15.850 1.00 95.75 87 GLY A N 1
ATOM 710 C CA . GLY A 1 87 ? -17.794 2.931 16.725 1.00 95.75 87 GLY A CA 1
ATOM 711 C C . GLY A 1 87 ? -16.510 3.361 17.449 1.00 95.75 87 GLY A C 1
ATOM 712 O O . GLY A 1 87 ? -16.559 3.847 18.577 1.00 95.75 87 GLY A O 1
ATOM 713 N N . LYS A 1 88 ? -15.339 3.129 16.842 1.00 95.62 88 LYS A N 1
ATOM 714 C CA . LYS A 1 88 ? -14.027 3.449 17.429 1.00 95.62 88 LYS A CA 1
ATOM 715 C C . LYS A 1 88 ? -13.464 4.731 16.817 1.00 95.62 88 LYS A C 1
ATOM 717 O O . LYS A 1 88 ? -13.683 4.985 15.637 1.00 95.62 88 LYS A O 1
ATOM 722 N N . PRO A 1 89 ? -12.666 5.516 17.563 1.00 97.00 89 PRO A N 1
ATOM 723 C CA . PRO A 1 89 ? -12.037 6.704 17.001 1.00 97.00 89 PRO A CA 1
ATOM 724 C C . PRO A 1 89 ? -11.063 6.324 15.879 1.00 97.00 89 PRO A C 1
ATOM 726 O O . PRO A 1 89 ? -10.206 5.452 16.061 1.00 97.00 89 PRO A O 1
ATOM 729 N N . TYR A 1 90 ? -11.159 7.025 14.744 1.00 96.38 90 TYR A N 1
ATOM 730 C CA . TYR A 1 90 ? -10.320 6.801 13.560 1.00 96.38 90 TYR A CA 1
ATOM 731 C C . TYR A 1 90 ? -8.828 6.759 13.899 1.00 96.38 90 TYR A C 1
ATOM 733 O O . TYR A 1 90 ? -8.127 5.863 13.439 1.00 96.38 90 TYR A O 1
ATOM 741 N N . SER A 1 91 ? -8.354 7.665 14.762 1.00 96.31 91 SER A N 1
ATOM 742 C CA . SER A 1 91 ? -6.950 7.746 15.184 1.00 96.31 91 SER A CA 1
ATOM 743 C C . SER A 1 91 ? -6.433 6.447 15.814 1.00 96.31 91 SER A C 1
ATOM 745 O O . SER A 1 91 ? -5.332 6.004 15.488 1.00 96.31 91 SER A O 1
ATOM 747 N N . LYS A 1 92 ? -7.232 5.785 16.664 1.00 96.19 92 LYS A N 1
ATOM 748 C CA . LYS A 1 92 ? -6.861 4.481 17.236 1.00 96.19 92 LYS A CA 1
ATOM 749 C C . LYS A 1 92 ? -6.915 3.382 16.180 1.00 96.19 92 LYS A C 1
ATOM 751 O O . LYS A 1 92 ? -6.023 2.538 16.147 1.00 96.19 92 LYS A O 1
ATOM 756 N N . THR A 1 93 ? -7.924 3.405 15.311 1.00 96.69 93 THR A N 1
ATOM 757 C CA . THR A 1 93 ? -8.103 2.395 14.260 1.00 96.69 93 THR A CA 1
ATOM 758 C C . THR A 1 93 ? -6.972 2.431 13.232 1.00 96.69 93 THR A C 1
ATOM 760 O O . THR A 1 93 ? -6.375 1.392 12.961 1.00 96.69 93 THR A O 1
ATOM 763 N N . ILE A 1 94 ? -6.618 3.608 12.703 1.00 95.19 94 ILE A N 1
ATOM 764 C CA . ILE A 1 94 ? -5.525 3.755 11.730 1.00 95.19 94 ILE A CA 1
ATOM 765 C C . ILE A 1 94 ? -4.170 3.401 12.351 1.00 95.19 94 ILE A C 1
ATOM 767 O O . ILE A 1 94 ? -3.359 2.752 11.695 1.00 95.19 94 ILE A O 1
ATOM 771 N N . ASN A 1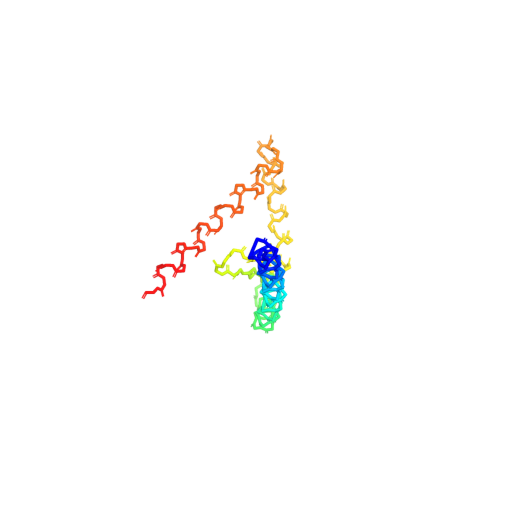 95 ? -3.923 3.773 13.613 1.00 94.50 95 ASN A N 1
ATOM 772 C CA . ASN A 1 95 ? -2.664 3.449 14.282 1.00 94.50 95 ASN A CA 1
ATOM 773 C C . ASN A 1 95 ? -2.527 1.941 14.517 1.00 94.50 95 ASN A C 1
ATOM 775 O O . ASN A 1 95 ? -1.506 1.350 14.181 1.00 94.50 95 ASN A O 1
ATOM 779 N N . TRP A 1 96 ? -3.592 1.300 15.005 1.00 94.88 96 TRP A N 1
ATOM 780 C CA . TRP A 1 96 ? -3.645 -0.154 15.144 1.00 94.88 96 TRP A CA 1
ATOM 781 C C . TRP A 1 96 ? -3.407 -0.864 13.807 1.00 94.88 96 TRP A C 1
ATOM 783 O O . TRP A 1 96 ? -2.616 -1.806 13.737 1.00 94.88 96 TRP A O 1
ATOM 793 N N . LEU A 1 97 ? -4.044 -0.380 12.736 1.00 93.75 97 LEU A N 1
ATOM 794 C CA . LEU A 1 97 ? -3.895 -0.940 11.399 1.00 93.75 97 LEU A CA 1
ATOM 795 C C . LEU A 1 97 ? -2.443 -0.799 10.910 1.00 93.75 97 LEU A C 1
ATOM 797 O O . LEU A 1 97 ? -1.866 -1.770 10.427 1.00 93.75 97 LEU A O 1
ATOM 801 N N . ARG A 1 98 ? -1.816 0.373 11.076 1.00 91.25 98 ARG A N 1
ATOM 802 C CA . ARG A 1 98 ? -0.406 0.605 10.711 1.00 91.25 98 ARG A CA 1
ATOM 803 C C . ARG A 1 98 ? 0.540 -0.316 11.477 1.00 91.25 98 ARG A C 1
ATOM 805 O O . ARG A 1 98 ? 1.319 -1.017 10.842 1.00 91.25 98 ARG A O 1
ATOM 812 N N . CYS A 1 99 ? 0.413 -0.399 12.804 1.00 92.12 99 CYS A N 1
ATOM 813 C CA . CYS A 1 99 ? 1.238 -1.290 13.624 1.00 92.12 99 CYS A CA 1
ATOM 814 C C . CYS A 1 99 ? 1.118 -2.754 13.184 1.00 92.12 99 CYS A C 1
ATOM 816 O O . CYS A 1 99 ? 2.124 -3.451 13.051 1.00 92.12 99 CYS A O 1
ATOM 818 N N . ARG A 1 100 ? -0.111 -3.221 12.923 1.00 92.12 100 ARG A N 1
ATOM 819 C CA . ARG A 1 100 ? -0.358 -4.605 12.507 1.00 92.12 100 ARG A CA 1
ATOM 820 C C . ARG A 1 100 ? 0.297 -4.927 11.164 1.00 92.12 100 ARG A C 1
ATOM 822 O O . ARG A 1 100 ? 0.872 -6.006 11.017 1.00 92.12 100 ARG A O 1
ATOM 829 N N . LEU A 1 101 ? 0.238 -4.009 10.204 1.00 89.81 101 LEU A N 1
ATOM 830 C CA . LEU A 1 101 ? 0.898 -4.184 8.912 1.00 89.81 101 LEU A CA 1
ATOM 831 C C . LEU A 1 101 ? 2.416 -4.127 9.032 1.00 89.81 101 LEU A C 1
ATOM 833 O O . LEU A 1 101 ? 3.066 -5.013 8.494 1.00 89.81 101 LEU A O 1
ATOM 837 N N . SER A 1 102 ? 2.984 -3.166 9.765 1.00 89.44 102 SER A N 1
ATOM 838 C CA . SER A 1 102 ? 4.436 -3.094 9.976 1.00 89.44 102 SER A CA 1
ATOM 839 C C . SER A 1 102 ? 4.981 -4.392 10.573 1.00 89.44 102 SER A C 1
ATOM 841 O O . SER A 1 102 ? 5.969 -4.927 10.078 1.00 89.44 102 SER A O 1
ATOM 843 N N . PHE A 1 103 ? 4.295 -4.958 11.572 1.00 89.12 103 PHE A N 1
ATOM 844 C CA . PHE A 1 103 ? 4.677 -6.249 12.146 1.00 89.12 103 PHE A CA 1
ATOM 845 C C . PHE A 1 103 ? 4.557 -7.399 11.135 1.00 89.12 103 PHE A C 1
ATOM 847 O O . PHE A 1 103 ? 5.422 -8.271 11.074 1.00 89.12 103 PHE A O 1
ATOM 854 N N . SER A 1 104 ? 3.505 -7.391 10.313 1.00 89.62 104 SER A N 1
ATOM 855 C CA . SER A 1 104 ? 3.291 -8.413 9.280 1.00 89.62 104 SER A CA 1
ATOM 856 C C . SER A 1 104 ? 4.349 -8.346 8.173 1.00 89.62 104 SER A C 1
ATOM 858 O O . SER A 1 104 ? 4.848 -9.385 7.744 1.00 89.62 104 SER A O 1
ATOM 860 N N . LEU A 1 105 ? 4.729 -7.140 7.740 1.00 88.00 105 LEU A N 1
ATOM 861 C CA . LEU A 1 105 ? 5.779 -6.910 6.746 1.00 88.00 105 LEU A CA 1
ATOM 862 C C . LEU A 1 105 ? 7.145 -7.327 7.284 1.00 88.00 105 LEU A C 1
ATOM 864 O O . LEU A 1 105 ? 7.846 -8.080 6.616 1.00 88.00 105 LEU A O 1
ATOM 868 N N . LEU A 1 106 ? 7.484 -6.915 8.509 1.00 87.81 106 LEU A N 1
ATOM 869 C CA . LEU A 1 106 ? 8.727 -7.317 9.166 1.00 87.81 106 LEU A CA 1
ATOM 870 C C . LEU A 1 106 ? 8.821 -8.841 9.282 1.00 87.81 106 LEU A C 1
ATOM 872 O O . LEU A 1 106 ? 9.830 -9.433 8.913 1.00 87.81 106 LEU A O 1
ATOM 876 N N . ARG A 1 107 ? 7.745 -9.494 9.737 1.00 88.94 107 ARG A N 1
ATOM 877 C CA . ARG A 1 107 ? 7.695 -10.956 9.829 1.00 88.94 107 ARG A CA 1
ATOM 878 C C . ARG A 1 107 ? 7.866 -11.621 8.461 1.00 88.94 107 ARG A C 1
ATOM 880 O O . ARG A 1 107 ? 8.576 -12.614 8.370 1.00 88.94 107 ARG A O 1
ATOM 887 N N . SER A 1 108 ? 7.241 -11.081 7.416 1.00 88.25 108 SER A N 1
ATOM 888 C CA . SER A 1 108 ? 7.364 -11.615 6.052 1.00 88.25 108 SER A CA 1
ATOM 889 C C . SER A 1 108 ? 8.789 -11.468 5.516 1.00 88.25 108 SER A C 1
ATOM 891 O O . SER A 1 108 ? 9.304 -12.411 4.929 1.00 88.25 108 SER A O 1
ATOM 893 N N . ALA A 1 109 ? 9.437 -10.329 5.782 1.00 86.50 109 ALA A N 1
ATOM 894 C CA . ALA A 1 109 ? 10.818 -10.058 5.386 1.00 86.50 109 ALA A CA 1
ATOM 895 C C . ALA A 1 109 ? 11.838 -10.963 6.100 1.00 86.50 109 ALA A C 1
ATOM 897 O O . ALA A 1 109 ? 12.855 -11.317 5.521 1.00 86.50 109 ALA A O 1
ATOM 898 N N . ILE A 1 110 ? 11.570 -11.346 7.353 1.00 87.00 110 ILE A N 1
ATOM 899 C CA . ILE A 1 110 ? 12.433 -12.271 8.102 1.00 87.00 110 ILE A CA 1
ATOM 900 C C . ILE A 1 110 ? 12.257 -13.714 7.613 1.00 87.00 110 ILE A C 1
ATOM 902 O O . ILE A 1 110 ? 13.233 -14.445 7.532 1.00 87.00 110 ILE A O 1
ATOM 906 N N . ILE A 1 111 ? 11.025 -14.138 7.305 1.00 87.69 111 ILE A N 1
ATOM 907 C CA . ILE A 1 111 ? 10.737 -15.520 6.876 1.00 87.69 111 ILE A CA 1
ATOM 908 C C . ILE A 1 111 ? 11.237 -15.803 5.450 1.00 87.69 111 ILE A C 1
ATOM 910 O O . ILE A 1 111 ? 11.454 -16.959 5.109 1.00 87.69 111 ILE A O 1
ATOM 914 N N . CYS A 1 112 ? 11.392 -14.784 4.602 1.00 75.25 112 CYS A N 1
ATOM 915 C CA . CYS A 1 112 ? 11.805 -14.970 3.209 1.00 75.25 112 CYS A CA 1
ATOM 916 C C . CYS A 1 112 ? 13.328 -15.077 2.986 1.00 75.25 112 CYS A C 1
ATOM 918 O O . CYS A 1 112 ? 13.751 -15.029 1.830 1.00 75.25 112 CYS A O 1
ATOM 920 N N . LEU A 1 113 ? 14.127 -15.183 4.055 1.00 61.03 113 LEU A N 1
ATOM 921 C CA . LEU A 1 113 ? 15.577 -15.434 4.034 1.00 61.03 113 LEU A CA 1
ATOM 922 C C . LEU A 1 113 ? 15.868 -16.897 4.383 1.00 61.03 113 LEU A C 1
ATOM 924 O O . LEU A 1 113 ? 16.768 -17.470 3.732 1.00 61.03 113 LEU A O 1
#